Protein AF-A0A2E1HZX5-F1 (afdb_monomer_lite)

Structure (mmCIF, N/CA/C/O backbone):
data_AF-A0A2E1HZX5-F1
#
_entry.id   AF-A0A2E1HZX5-F1
#
loop_
_atom_site.group_PDB
_atom_site.id
_atom_site.type_symbol
_atom_site.label_atom_id
_atom_site.label_alt_id
_atom_site.label_comp_id
_atom_site.label_asym_id
_atom_site.label_entity_id
_atom_site.label_seq_id
_atom_site.pdbx_PDB_ins_code
_atom_site.Cartn_x
_atom_site.Cartn_y
_atom_site.Cartn_z
_atom_site.occupancy
_atom_site.B_iso_or_equiv
_atom_site.auth_seq_id
_atom_site.auth_comp_id
_atom_site.auth_asym_id
_atom_site.auth_atom_id
_atom_site.pdbx_PDB_model_num
ATOM 1 N N . MET A 1 1 ? 34.286 33.353 -31.825 1.00 62.41 1 MET A N 1
ATOM 2 C CA . MET A 1 1 ? 34.563 32.631 -30.557 1.00 62.41 1 MET A CA 1
ATOM 3 C C . MET A 1 1 ? 34.067 33.386 -29.324 1.00 62.41 1 MET A C 1
ATOM 5 O O . MET A 1 1 ? 33.380 32.779 -28.519 1.00 62.41 1 MET A O 1
ATOM 9 N N . ARG A 1 2 ? 34.319 34.700 -29.203 1.00 72.06 2 ARG A N 1
ATOM 10 C CA . ARG A 1 2 ? 33.895 35.516 -28.044 1.00 72.06 2 ARG A CA 1
ATOM 11 C C . ARG A 1 2 ? 32.376 35.528 -27.791 1.00 72.06 2 ARG A C 1
ATOM 13 O O . ARG A 1 2 ? 31.971 35.297 -26.666 1.00 72.06 2 ARG A O 1
ATOM 20 N N . VAL A 1 3 ? 31.554 35.664 -28.839 1.00 78.56 3 VAL A N 1
ATOM 21 C CA . VAL A 1 3 ? 30.075 35.682 -28.722 1.00 78.56 3 VAL A CA 1
ATOM 22 C C . VAL A 1 3 ? 29.493 34.337 -28.258 1.00 78.56 3 VAL A C 1
ATOM 24 O O . VAL A 1 3 ? 28.559 34.291 -27.468 1.00 78.56 3 VAL A O 1
ATOM 27 N N . ARG A 1 4 ? 30.075 33.215 -28.703 1.00 78.56 4 ARG A N 1
ATOM 28 C CA . ARG A 1 4 ? 29.638 31.874 -28.274 1.00 78.56 4 ARG A CA 1
ATOM 29 C C . ARG A 1 4 ? 29.979 31.620 -26.807 1.00 78.56 4 ARG A C 1
ATOM 31 O O . ARG A 1 4 ? 29.152 31.087 -26.079 1.00 78.56 4 ARG A O 1
ATOM 38 N N . ALA A 1 5 ? 31.163 32.057 -26.376 1.00 82.06 5 ALA A N 1
ATOM 39 C CA . ALA A 1 5 ? 31.571 31.977 -24.978 1.00 82.06 5 ALA A CA 1
ATOM 40 C C . ALA A 1 5 ? 30.670 32.836 -24.075 1.00 82.06 5 ALA A C 1
ATOM 42 O O . ALA A 1 5 ? 30.235 32.359 -23.033 1.00 82.06 5 ALA A O 1
ATOM 43 N N . THR A 1 6 ? 30.309 34.054 -24.498 1.00 85.81 6 THR A N 1
ATOM 44 C CA . THR A 1 6 ? 29.392 34.907 -23.726 1.00 85.81 6 THR A CA 1
ATOM 45 C C . THR A 1 6 ? 27.989 34.313 -23.617 1.00 85.81 6 THR A C 1
ATOM 47 O O . THR A 1 6 ? 27.414 34.368 -22.539 1.00 85.81 6 THR A O 1
ATOM 50 N N . CYS A 1 7 ? 27.451 33.694 -24.677 1.00 87.06 7 CYS A N 1
ATOM 51 C CA . CYS A 1 7 ? 26.135 33.044 -24.617 1.00 87.06 7 CYS A CA 1
ATOM 52 C C . CYS A 1 7 ? 26.118 31.836 -23.669 1.00 87.06 7 CYS A C 1
ATOM 54 O O . CYS A 1 7 ? 25.171 31.680 -22.906 1.00 87.06 7 CYS A O 1
ATOM 56 N N . ILE A 1 8 ? 27.169 31.009 -23.681 1.00 88.88 8 ILE A N 1
ATOM 57 C CA . ILE A 1 8 ? 27.271 29.835 -22.799 1.00 88.88 8 ILE A CA 1
ATOM 58 C C . ILE A 1 8 ? 27.353 30.260 -21.329 1.00 88.88 8 ILE A C 1
ATOM 60 O O . ILE A 1 8 ? 26.669 29.684 -20.487 1.00 88.88 8 ILE A O 1
ATOM 64 N N . ILE A 1 9 ? 28.136 31.300 -21.026 1.00 90.00 9 ILE A N 1
ATOM 65 C CA . ILE A 1 9 ? 28.240 31.850 -19.668 1.00 90.00 9 ILE A CA 1
ATOM 66 C C . ILE A 1 9 ? 26.881 32.375 -19.193 1.00 90.00 9 ILE A C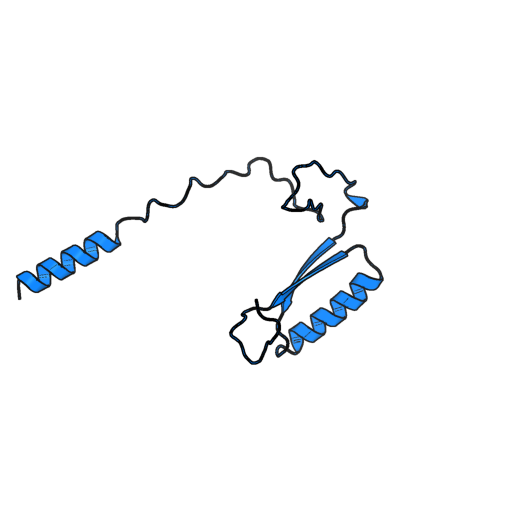 1
ATOM 68 O O . ILE A 1 9 ? 26.488 32.119 -18.061 1.00 90.00 9 ILE A O 1
ATOM 72 N N . LEU A 1 10 ? 26.135 33.060 -20.061 1.00 89.50 10 LEU A N 1
ATOM 73 C CA . LEU A 1 10 ? 24.818 33.602 -19.722 1.00 89.50 10 LEU A CA 1
ATOM 74 C C . LEU A 1 10 ? 23.793 32.503 -19.414 1.00 89.50 10 LEU A C 1
ATOM 76 O O . LEU A 1 10 ? 23.045 32.624 -18.450 1.00 89.50 10 LEU A O 1
ATOM 80 N N . ILE A 1 11 ? 23.798 31.412 -20.185 1.00 88.81 11 ILE A N 1
ATOM 81 C CA . ILE A 1 11 ? 22.923 30.255 -19.943 1.00 88.81 11 ILE A CA 1
ATOM 82 C C . ILE A 1 11 ? 23.275 29.588 -18.609 1.00 88.81 11 ILE A C 1
ATOM 84 O O . ILE A 1 11 ? 22.380 29.333 -17.810 1.00 88.81 11 ILE A O 1
ATOM 88 N N . LEU A 1 12 ? 24.569 29.380 -18.337 1.00 86.50 12 LEU A N 1
ATOM 89 C CA . LEU A 1 12 ? 25.037 28.794 -17.077 1.00 86.50 12 LEU A CA 1
ATOM 90 C C . LEU A 1 12 ? 24.633 29.631 -15.858 1.00 86.50 12 LEU A C 1
ATOM 92 O O . LEU A 1 12 ? 24.237 29.065 -14.842 1.00 86.50 12 LEU A O 1
ATOM 96 N N . LEU A 1 13 ? 24.682 30.962 -15.969 1.00 87.50 13 LEU A N 1
ATOM 97 C CA . LEU A 1 13 ? 24.259 31.871 -14.902 1.00 87.50 13 LEU A CA 1
ATOM 98 C C . LEU A 1 13 ? 22.743 31.821 -14.650 1.00 87.50 13 LEU A C 1
ATOM 100 O O . LEU A 1 13 ? 22.320 31.931 -13.502 1.00 87.50 13 LEU A O 1
ATOM 104 N N . ILE A 1 14 ? 21.926 31.610 -15.688 1.00 84.25 14 ILE A N 1
ATOM 105 C CA . ILE A 1 14 ? 20.463 31.496 -15.554 1.00 84.25 14 ILE A CA 1
ATOM 106 C C . ILE A 1 14 ? 20.060 30.184 -14.862 1.00 84.25 14 ILE A C 1
ATOM 108 O O . ILE A 1 14 ? 19.110 30.174 -14.085 1.00 84.25 14 ILE A O 1
ATOM 112 N N . SER A 1 15 ? 20.802 29.093 -15.061 1.00 76.69 15 SER A N 1
ATOM 113 C CA . SER A 1 15 ? 20.532 27.798 -14.407 1.00 76.69 15 SER A CA 1
ATOM 114 C C . SER A 1 15 ? 20.784 27.763 -12.891 1.00 76.69 15 SER A C 1
ATOM 116 O O . SER A 1 15 ? 20.445 26.773 -12.252 1.00 76.69 15 SER A O 1
ATOM 118 N N . ILE A 1 16 ? 21.363 28.818 -12.307 1.00 79.75 16 ILE A N 1
ATOM 119 C CA . ILE A 1 16 ? 21.580 28.940 -10.853 1.00 79.75 16 ILE A CA 1
ATOM 120 C C . ILE A 1 16 ? 20.411 29.690 -10.187 1.00 79.75 16 ILE A C 1
ATOM 122 O O . ILE A 1 16 ? 20.333 29.750 -8.963 1.00 79.75 16 ILE A O 1
ATOM 126 N N . VAL A 1 17 ? 19.479 30.256 -10.965 1.00 77.12 17 VAL A N 1
ATOM 127 C CA . VAL A 1 17 ? 18.298 30.921 -10.407 1.00 77.12 17 VAL A CA 1
ATOM 128 C C . VAL A 1 17 ? 17.372 29.850 -9.813 1.00 77.12 17 VAL A C 1
ATOM 130 O O . VAL A 1 17 ? 16.858 29.021 -10.567 1.00 77.12 17 VAL A O 1
ATOM 133 N N . PRO A 1 18 ? 17.149 29.832 -8.486 1.00 68.88 18 PRO A N 1
ATOM 134 C CA . PRO A 1 18 ? 16.239 28.875 -7.875 1.00 68.88 18 PRO A CA 1
ATOM 135 C C . PRO A 1 18 ? 14.823 29.106 -8.415 1.00 68.88 18 PRO A C 1
ATOM 137 O O . PRO A 1 18 ? 14.353 30.242 -8.494 1.00 68.88 18 PRO A O 1
ATOM 140 N N . SER A 1 19 ? 14.130 28.032 -8.793 1.00 66.38 19 SER A N 1
ATOM 141 C CA . SER A 1 19 ? 12.724 28.088 -9.191 1.00 66.38 19 SER A CA 1
ATOM 142 C C . SER A 1 19 ? 11.873 28.500 -7.986 1.00 66.38 19 SER A C 1
ATOM 144 O O . SER A 1 19 ? 11.551 27.674 -7.137 1.00 66.38 19 SER A O 1
ATOM 146 N N . SER A 1 20 ? 11.504 29.777 -7.893 1.00 63.03 20 SER A N 1
ATOM 147 C CA . SER A 1 20 ? 10.776 30.356 -6.754 1.00 63.03 20 SER A CA 1
ATOM 148 C C . SER A 1 20 ? 9.266 30.057 -6.752 1.00 63.03 20 SER A C 1
ATOM 150 O O . SER A 1 20 ? 8.482 30.891 -6.314 1.00 63.03 20 SER A O 1
ATOM 152 N N . ASN A 1 21 ? 8.843 28.900 -7.273 1.00 63.88 21 ASN A N 1
ATOM 153 C CA . ASN A 1 21 ? 7.429 28.498 -7.355 1.00 63.88 21 ASN A CA 1
ATOM 154 C C . ASN A 1 21 ? 7.073 27.329 -6.422 1.00 63.88 21 ASN A C 1
ATOM 156 O O . ASN A 1 21 ? 6.058 26.670 -6.626 1.00 63.88 21 ASN A O 1
ATOM 160 N N . ALA A 1 22 ? 7.892 27.052 -5.409 1.00 57.25 22 ALA A N 1
ATOM 161 C CA . ALA A 1 22 ? 7.463 26.216 -4.297 1.00 57.25 22 ALA A CA 1
ATOM 162 C C . ALA A 1 22 ? 6.781 27.120 -3.261 1.00 57.25 22 ALA A C 1
ATOM 164 O O . ALA A 1 22 ? 7.346 28.148 -2.880 1.00 57.25 22 ALA A O 1
ATOM 165 N N . GLY A 1 23 ? 5.563 26.763 -2.841 1.00 64.50 23 GLY A N 1
ATOM 166 C CA . GLY A 1 23 ? 4.930 27.382 -1.67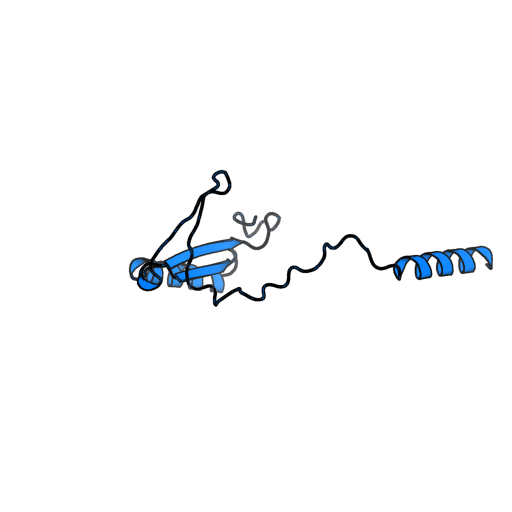5 1.00 64.50 23 GLY A CA 1
ATOM 167 C C . GLY A 1 23 ? 5.817 27.238 -0.435 1.00 64.50 23 GLY A C 1
ATOM 168 O O . GLY A 1 23 ? 6.741 26.420 -0.419 1.00 64.50 23 GLY A O 1
ATOM 169 N N . ALA A 1 24 ? 5.564 28.050 0.594 1.00 70.88 24 ALA A N 1
ATOM 170 C CA . ALA A 1 24 ? 6.236 27.848 1.873 1.00 70.88 24 ALA A CA 1
ATOM 171 C C . ALA A 1 24 ? 5.939 26.417 2.370 1.00 70.88 24 ALA A C 1
ATOM 173 O O . ALA A 1 24 ? 4.800 25.967 2.223 1.00 70.88 24 ALA A O 1
ATOM 174 N N . PRO A 1 25 ? 6.939 25.681 2.888 1.00 56.66 25 PRO A N 1
ATOM 175 C CA . PRO A 1 25 ? 6.676 24.412 3.549 1.00 56.66 25 PRO A CA 1
ATOM 176 C C . PRO A 1 25 ? 5.731 24.662 4.728 1.00 56.66 25 PRO A C 1
ATOM 178 O O . PRO A 1 25 ? 5.942 25.600 5.494 1.00 56.66 25 PRO A O 1
ATOM 181 N N . GLU A 1 26 ? 4.679 23.855 4.835 1.00 66.69 26 GLU A N 1
ATOM 182 C CA . GLU A 1 26 ? 3.774 23.908 5.979 1.00 66.69 26 GLU A CA 1
ATOM 183 C C . GLU A 1 26 ? 4.450 23.182 7.146 1.00 66.69 26 GLU A C 1
ATOM 185 O O . GLU A 1 26 ? 4.722 21.980 7.059 1.00 66.69 26 GLU A O 1
ATOM 190 N N . ASP A 1 27 ? 4.760 23.913 8.215 1.00 60.97 27 ASP A N 1
ATOM 191 C CA . ASP A 1 27 ? 5.308 23.325 9.432 1.00 60.97 27 ASP A CA 1
ATOM 192 C C . ASP A 1 27 ? 4.186 22.616 10.200 1.00 60.97 27 ASP A C 1
ATOM 194 O O . ASP A 1 27 ? 3.292 23.220 10.791 1.00 60.97 27 ASP A O 1
ATOM 198 N N . LEU A 1 28 ? 4.235 21.288 10.166 1.00 63.72 28 LEU A N 1
ATOM 199 C CA . LEU A 1 28 ? 3.291 20.402 10.833 1.00 63.72 28 LEU A CA 1
ATOM 200 C C . LEU A 1 28 ? 3.679 20.229 12.312 1.00 63.72 28 LEU A C 1
ATOM 202 O O . LEU A 1 28 ? 4.055 19.142 12.746 1.00 63.72 28 LEU A O 1
ATOM 206 N N . GLU A 1 29 ? 3.610 21.309 13.095 1.00 57.06 29 GLU A N 1
ATOM 207 C CA . GLU A 1 29 ? 4.026 21.335 14.512 1.00 57.06 29 GLU A CA 1
ATOM 208 C C . GLU A 1 29 ? 3.117 20.502 15.444 1.00 57.06 29 GLU A C 1
ATOM 210 O O . GLU A 1 29 ? 3.479 20.2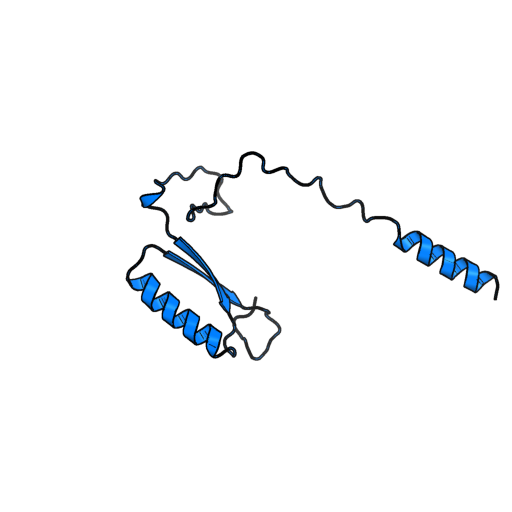31 16.589 1.00 57.06 29 GLU A O 1
ATOM 215 N N . GLU A 1 30 ? 1.965 20.038 14.948 1.00 56.44 30 GLU A N 1
ATOM 216 C CA . GLU A 1 30 ? 0.944 19.317 15.723 1.00 56.44 30 GLU A CA 1
ATOM 217 C C . GLU A 1 30 ? 0.493 17.995 15.078 1.00 56.44 30 GLU A C 1
ATOM 219 O O . GLU A 1 30 ? -0.541 17.427 15.437 1.00 56.44 30 GLU A O 1
ATOM 224 N N . VAL A 1 31 ? 1.264 17.467 14.123 1.00 54.12 31 VAL A N 1
ATOM 225 C CA . VAL A 1 31 ? 0.965 16.152 13.547 1.00 54.12 31 VAL A CA 1
ATOM 226 C C . VAL A 1 31 ? 1.457 15.082 14.510 1.00 54.12 31 VAL A C 1
ATOM 228 O O . VAL A 1 31 ? 2.619 14.677 14.516 1.00 54.12 31 VAL A O 1
ATOM 231 N N . GLY A 1 32 ? 0.541 14.647 15.376 1.00 56.28 32 GLY A N 1
ATOM 232 C CA . GLY A 1 32 ? 0.701 13.422 16.144 1.00 56.28 32 GLY A CA 1
ATOM 233 C C . GLY A 1 32 ? 0.971 12.226 15.226 1.00 56.28 32 GLY A C 1
ATOM 234 O O . GLY A 1 32 ? 0.774 12.279 14.013 1.00 56.28 32 GLY A O 1
ATOM 235 N N . PHE A 1 33 ? 1.435 11.127 15.813 1.00 52.97 33 PHE A N 1
ATOM 236 C CA . PHE A 1 33 ? 1.630 9.873 15.090 1.00 52.97 33 PHE A CA 1
ATOM 237 C C . PHE A 1 33 ? 0.382 9.510 14.266 1.00 52.97 33 PHE A C 1
ATOM 239 O O . PHE A 1 33 ? -0.735 9.487 14.786 1.00 52.97 33 PHE A O 1
ATOM 246 N N . VAL A 1 34 ? 0.585 9.210 12.984 1.00 61.88 34 VAL A N 1
ATOM 247 C CA . VAL A 1 34 ? -0.471 8.719 12.097 1.00 61.88 34 VAL A CA 1
ATOM 248 C C . VAL A 1 34 ? -0.730 7.259 12.466 1.00 61.88 34 VAL A C 1
ATOM 250 O O . VAL A 1 34 ? 0.060 6.377 12.139 1.00 61.88 34 VAL A O 1
ATOM 253 N N . PHE A 1 35 ? -1.810 7.010 13.203 1.00 60.16 35 PHE A N 1
ATOM 254 C CA . PHE A 1 35 ? -2.242 5.670 13.588 1.00 60.16 35 PHE A CA 1
ATOM 255 C C . PHE A 1 35 ? -3.584 5.366 12.948 1.00 60.16 35 PHE A C 1
ATOM 257 O O . PHE A 1 35 ? -4.577 5.940 13.375 1.00 60.16 35 PHE A O 1
ATOM 264 N N . GLY A 1 36 ? -3.611 4.441 11.991 1.00 64.62 36 GLY A N 1
ATOM 265 C CA . GLY A 1 36 ? -4.840 3.960 11.366 1.00 64.62 36 GLY A CA 1
ATOM 266 C C . GLY A 1 36 ? -5.668 5.040 10.650 1.00 64.62 36 GLY A C 1
ATOM 267 O O . GLY A 1 36 ? -5.592 6.236 10.922 1.00 64.62 36 GLY A O 1
ATOM 268 N N . GLY A 1 37 ? -6.426 4.639 9.637 1.00 71.50 37 GLY A N 1
ATOM 269 C CA . GLY A 1 37 ? -7.088 5.602 8.755 1.00 71.50 37 GLY A CA 1
ATOM 270 C C . GLY A 1 37 ? -8.476 5.994 9.246 1.00 71.50 37 GLY A C 1
ATOM 271 O O . GLY A 1 37 ? -9.338 5.134 9.401 1.00 71.50 37 GLY A O 1
ATOM 272 N N . VAL A 1 38 ? -8.737 7.294 9.387 1.00 78.62 38 VAL A N 1
ATOM 273 C CA . VAL A 1 38 ? -10.081 7.841 9.153 1.00 78.62 38 VAL A CA 1
ATOM 274 C C . VAL A 1 38 ? -10.109 8.400 7.737 1.00 78.62 38 VAL A C 1
ATOM 276 O O . VAL A 1 38 ? -9.184 9.101 7.335 1.00 78.62 38 VAL A O 1
ATOM 279 N N . HIS A 1 39 ? -11.153 8.094 6.971 1.00 76.38 39 HIS A N 1
ATOM 280 C CA . HIS A 1 39 ? -11.343 8.670 5.643 1.00 76.38 39 HIS A CA 1
ATOM 281 C C . HIS A 1 39 ? -12.614 9.518 5.610 1.00 76.38 39 HIS A C 1
ATOM 283 O O . HIS A 1 39 ? -13.588 9.256 6.321 1.00 76.38 39 HIS A O 1
ATOM 289 N N . ILE A 1 40 ? -12.578 10.558 4.785 1.00 81.94 40 ILE A N 1
ATOM 290 C CA . ILE A 1 40 ? -13.746 11.311 4.342 1.00 81.94 40 ILE A CA 1
ATOM 291 C C . ILE A 1 40 ? -13.714 11.339 2.819 1.00 81.94 40 ILE A C 1
ATOM 293 O O . ILE A 1 40 ? -12.643 11.398 2.214 1.00 81.94 40 ILE A O 1
ATOM 297 N N . GLU A 1 41 ? -14.885 11.283 2.201 1.00 80.06 41 GLU A N 1
ATOM 298 C CA . GLU A 1 41 ? -14.998 11.385 0.750 1.00 80.06 41 GLU A CA 1
ATOM 299 C C . GLU A 1 41 ? -14.499 12.751 0.272 1.00 80.06 41 GLU A C 1
ATOM 301 O O . GLU A 1 41 ? -14.931 13.783 0.783 1.00 80.06 41 GLU A O 1
ATOM 306 N N . ALA A 1 42 ? -13.646 12.779 -0.755 1.00 82.50 42 ALA A N 1
ATOM 307 C CA . ALA A 1 42 ? -13.025 14.018 -1.241 1.00 82.50 42 ALA A CA 1
ATOM 308 C C . ALA A 1 42 ? -14.037 15.068 -1.755 1.00 82.50 42 ALA A C 1
ATOM 310 O O . ALA A 1 42 ? -13.716 16.252 -1.844 1.00 82.50 42 ALA A O 1
ATOM 311 N N . TRP A 1 43 ? -15.264 14.653 -2.090 1.00 82.88 43 TRP A N 1
ATOM 312 C CA . TRP A 1 43 ? -16.348 15.545 -2.522 1.00 82.88 43 TRP A CA 1
ATOM 313 C C . TRP A 1 43 ? -17.181 16.126 -1.360 1.00 82.88 43 TRP A C 1
ATOM 315 O O . TRP A 1 43 ? -18.015 17.006 -1.572 1.00 82.88 43 TRP A O 1
ATOM 325 N N . HIS A 1 44 ? -16.965 15.672 -0.124 1.00 86.56 44 HIS A N 1
ATOM 326 C CA . HIS A 1 44 ? -17.713 16.114 1.050 1.00 86.56 44 HIS A CA 1
ATOM 327 C C . HIS A 1 44 ? -16.791 16.763 2.085 1.00 86.56 44 HIS A C 1
ATOM 329 O O . HIS A 1 44 ? -15.810 16.175 2.525 1.00 86.56 44 HIS A O 1
ATOM 335 N N . SER A 1 45 ? -17.147 17.964 2.548 1.00 87.12 45 SER A N 1
ATOM 336 C CA . SER A 1 45 ? -16.567 18.506 3.776 1.00 87.12 45 SER A CA 1
ATOM 337 C C . SER A 1 45 ? -17.281 17.912 4.991 1.00 87.12 45 SER A C 1
ATOM 339 O O . SER A 1 45 ? -18.510 17.813 5.026 1.00 87.12 45 SER A O 1
ATOM 341 N N . GLY A 1 46 ? -16.519 17.507 6.003 1.00 85.81 46 GLY A N 1
ATOM 342 C CA . GLY A 1 46 ? -17.072 16.904 7.208 1.00 85.81 46 GLY A CA 1
ATOM 343 C C . GLY A 1 46 ? -16.006 16.579 8.244 1.00 85.81 46 GLY A C 1
ATOM 344 O O . GLY A 1 46 ? -14.815 16.749 7.998 1.00 85.81 46 GLY A O 1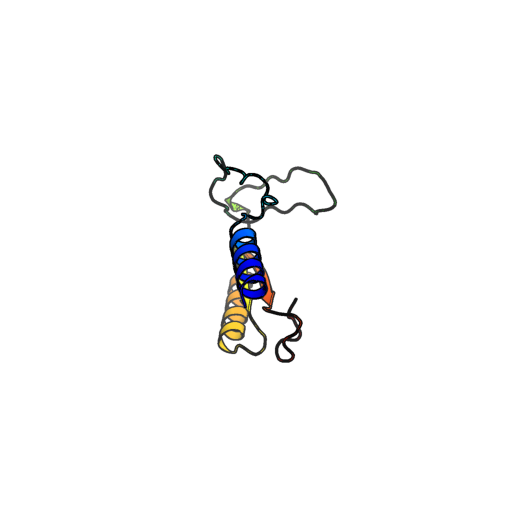
ATOM 345 N N . ASN A 1 47 ? -16.463 16.095 9.397 1.00 85.19 47 ASN A N 1
ATOM 346 C CA . ASN A 1 47 ? -15.614 15.581 10.464 1.00 85.19 47 ASN A CA 1
ATOM 347 C C . ASN A 1 47 ? -15.904 14.089 10.637 1.00 85.19 47 ASN A C 1
ATOM 349 O O . ASN A 1 47 ? -17.069 13.695 10.697 1.00 85.19 47 ASN A O 1
ATOM 353 N N . SER A 1 48 ? -14.852 13.284 10.751 1.00 83.88 48 SER A N 1
ATOM 354 C CA . SER A 1 48 ? -14.941 11.873 11.124 1.00 83.88 48 SER A CA 1
ATOM 355 C C . SER A 1 48 ? -14.234 11.673 12.460 1.00 83.88 48 SER A C 1
ATOM 357 O O . SER A 1 48 ? -13.197 12.280 12.724 1.00 83.88 48 SER A O 1
ATOM 359 N N . THR A 1 49 ? -14.824 10.877 13.345 1.00 85.19 49 THR A N 1
ATOM 360 C CA . THR A 1 49 ? -14.271 10.593 14.671 1.00 85.19 49 THR A CA 1
ATOM 361 C C . THR A 1 49 ? -14.419 9.110 14.944 1.00 85.19 49 THR A C 1
ATOM 363 O O . THR A 1 49 ? -15.500 8.554 14.780 1.00 85.19 49 THR A O 1
ATOM 366 N N . SER A 1 50 ? -13.327 8.487 15.370 1.00 83.31 50 SER A N 1
ATOM 367 C CA . SER A 1 50 ? -13.267 7.078 15.738 1.00 83.31 50 SER A CA 1
ATOM 368 C C . SER A 1 50 ? -12.364 6.922 16.955 1.00 83.31 50 SER A C 1
ATOM 370 O O . SER A 1 50 ? -11.474 7.749 17.175 1.00 83.31 50 SER A O 1
ATOM 372 N N . ASN A 1 51 ? -12.572 5.872 17.749 1.00 84.62 51 ASN A N 1
ATOM 373 C CA . ASN A 1 51 ? -11.594 5.522 18.772 1.00 84.62 51 ASN A CA 1
ATOM 374 C C . ASN A 1 51 ? -10.361 4.918 18.103 1.00 84.62 51 ASN A C 1
ATOM 376 O O . ASN A 1 51 ? -10.479 4.204 17.109 1.00 84.62 51 ASN A O 1
ATOM 380 N N . LEU A 1 52 ? -9.188 5.137 18.697 1.00 81.12 52 LEU A N 1
ATOM 381 C CA . LEU A 1 52 ? -7.927 4.575 18.210 1.00 81.12 52 LEU A CA 1
ATOM 382 C C . LEU A 1 52 ? -7.955 3.038 18.115 1.00 81.12 52 LEU A C 1
ATOM 384 O O . LEU A 1 52 ? -7.356 2.478 17.208 1.00 81.12 52 LEU A O 1
ATOM 388 N N . SER A 1 53 ? -8.670 2.361 19.022 1.00 83.25 53 SER A N 1
ATOM 389 C CA . SER A 1 53 ? -8.846 0.899 19.009 1.00 83.25 53 SER A CA 1
ATOM 390 C C . SER A 1 53 ? -9.633 0.380 17.810 1.00 83.25 53 SER A C 1
ATOM 392 O O . SER A 1 53 ? -9.518 -0.793 17.468 1.00 83.25 53 SER A O 1
ATOM 394 N N . ASP A 1 54 ? -10.449 1.246 17.216 1.00 85.62 54 ASP A N 1
ATOM 395 C CA . ASP A 1 54 ? -11.389 0.887 16.160 1.00 85.62 54 ASP A CA 1
ATOM 396 C C . ASP A 1 54 ? -10.798 1.212 14.776 1.00 85.62 54 ASP A C 1
ATOM 398 O O . ASP A 1 54 ? -11.361 0.826 13.752 1.00 85.62 54 ASP A O 1
ATOM 402 N N . LEU A 1 55 ? -9.652 1.908 14.729 1.00 86.69 55 LEU A N 1
ATOM 403 C CA . LEU A 1 55 ? -8.984 2.262 13.482 1.00 86.69 55 LEU A CA 1
ATOM 404 C C . LEU A 1 55 ? -8.311 1.035 12.850 1.00 86.69 55 LEU A C 1
ATOM 406 O O . LEU A 1 55 ? -7.600 0.306 13.549 1.00 86.69 55 LEU A O 1
ATOM 410 N N . PRO A 1 56 ? -8.484 0.817 11.533 1.00 87.94 56 PRO A N 1
ATOM 411 C CA . PRO A 1 56 ? -7.772 -0.241 10.835 1.00 87.94 56 PRO A CA 1
ATOM 412 C C . PRO A 1 56 ? -6.291 0.116 10.707 1.00 87.94 56 PRO A C 1
ATOM 414 O O . PRO A 1 56 ? -5.936 1.281 10.503 1.00 87.94 56 PRO A O 1
ATOM 417 N N . ALA A 1 57 ? -5.418 -0.885 10.767 1.00 87.00 57 ALA A N 1
ATOM 418 C CA . ALA A 1 57 ? -4.031 -0.718 10.349 1.00 87.00 57 ALA A CA 1
ATOM 419 C C . ALA A 1 57 ? -3.982 -0.415 8.843 1.00 87.00 57 ALA A C 1
ATOM 421 O O . ALA A 1 57 ? -4.609 -1.116 8.054 1.00 87.00 57 ALA A O 1
ATOM 422 N N . ILE A 1 58 ? -3.246 0.621 8.439 1.00 89.56 58 ILE A N 1
ATOM 423 C CA . ILE A 1 58 ? -3.072 0.956 7.022 1.00 89.56 58 ILE A CA 1
ATOM 424 C C . ILE A 1 58 ? -1.817 0.267 6.500 1.00 89.56 58 ILE A C 1
ATOM 426 O O . ILE A 1 58 ? -0.739 0.441 7.072 1.00 89.56 58 ILE A O 1
ATOM 430 N N . VAL A 1 59 ? -1.965 -0.501 5.423 1.00 91.38 59 VAL A N 1
ATOM 431 C CA . VAL A 1 59 ? -0.866 -1.190 4.746 1.00 91.38 59 VAL A CA 1
ATOM 432 C C . VAL A 1 59 ? -0.758 -0.661 3.324 1.00 91.38 59 VAL A C 1
ATOM 434 O O . VAL A 1 59 ? -1.697 -0.765 2.543 1.00 91.38 59 VAL A O 1
ATOM 437 N N . GLU A 1 60 ? 0.392 -0.084 2.997 1.00 91.44 60 GLU A N 1
ATOM 438 C CA . GLU A 1 60 ? 0.731 0.339 1.640 1.00 91.44 60 GLU A CA 1
ATOM 439 C C . GLU A 1 60 ? 1.652 -0.712 1.018 1.00 91.44 60 GLU A C 1
ATOM 441 O O . GLU A 1 60 ? 2.814 -0.841 1.416 1.00 91.44 60 GLU A O 1
ATOM 446 N N . ASP A 1 61 ? 1.131 -1.478 0.065 1.00 93.44 61 ASP A N 1
ATOM 447 C CA . ASP A 1 61 ? 1.881 -2.501 -0.654 1.00 93.44 61 ASP A CA 1
ATOM 448 C C . ASP A 1 61 ? 2.340 -1.963 -2.011 1.00 93.44 61 ASP A C 1
ATOM 450 O O . ASP A 1 61 ? 1.541 -1.684 -2.903 1.00 93.44 61 ASP A O 1
ATOM 454 N N . TYR A 1 62 ? 3.649 -1.791 -2.171 1.00 91.94 62 TYR A N 1
ATOM 455 C CA . TYR A 1 62 ? 4.254 -1.333 -3.419 1.00 91.94 62 TYR A CA 1
ATOM 456 C C . TYR A 1 62 ? 4.662 -2.556 -4.241 1.00 91.94 62 TYR A C 1
ATOM 458 O O . TYR A 1 62 ? 5.726 -3.144 -4.020 1.00 91.94 62 TYR A O 1
ATOM 466 N N . THR A 1 63 ? 3.805 -2.936 -5.186 1.00 92.88 63 THR A N 1
ATOM 467 C CA . THR A 1 63 ? 3.832 -4.246 -5.849 1.00 92.88 63 THR A CA 1
ATOM 468 C C . THR A 1 63 ? 3.980 -4.131 -7.372 1.00 92.88 63 THR A C 1
ATOM 470 O O . THR A 1 63 ? 4.024 -3.040 -7.949 1.00 92.88 63 THR A O 1
ATOM 473 N N . ALA A 1 64 ? 4.138 -5.287 -8.016 1.00 92.06 64 ALA A N 1
ATOM 474 C CA . ALA A 1 64 ? 4.052 -5.457 -9.461 1.00 92.06 64 ALA A CA 1
ATOM 475 C C . ALA A 1 64 ? 3.714 -6.913 -9.799 1.00 92.06 64 ALA A C 1
ATOM 477 O O . ALA A 1 64 ? 4.278 -7.837 -9.203 1.00 92.06 64 ALA A O 1
ATOM 478 N N . THR A 1 65 ? 2.881 -7.152 -10.816 1.00 90.56 65 THR A N 1
ATOM 479 C CA . THR A 1 65 ? 2.421 -8.517 -11.154 1.00 90.56 65 THR A CA 1
ATOM 480 C C . THR A 1 65 ? 3.542 -9.454 -11.606 1.00 90.56 65 THR A C 1
ATOM 482 O O . THR A 1 65 ? 3.449 -10.672 -11.453 1.00 90.56 65 THR A O 1
ATOM 485 N N . TRP A 1 66 ? 4.627 -8.913 -12.165 1.00 90.06 66 TRP A N 1
ATOM 486 C CA . TRP A 1 66 ? 5.800 -9.693 -12.572 1.00 90.06 66 TRP A CA 1
ATOM 487 C C . TRP A 1 66 ? 6.778 -9.952 -11.414 1.00 90.06 66 TRP A C 1
ATOM 489 O O . TRP A 1 66 ? 7.661 -10.810 -11.519 1.00 90.06 66 TRP A O 1
ATOM 499 N N . CYS A 1 67 ? 6.637 -9.240 -10.292 1.00 91.81 67 CYS A N 1
ATOM 500 C CA . CYS A 1 67 ? 7.498 -9.391 -9.128 1.00 91.81 67 CYS A CA 1
ATOM 501 C C . CYS A 1 67 ? 7.039 -10.580 -8.272 1.00 91.81 67 CYS A C 1
ATOM 503 O O . CYS A 1 67 ? 6.206 -10.458 -7.380 1.00 91.81 67 CYS A O 1
ATOM 505 N N . THR A 1 68 ? 7.649 -11.751 -8.479 1.00 94.25 68 THR A N 1
ATOM 506 C CA . THR A 1 68 ? 7.287 -12.982 -7.748 1.00 94.25 68 THR A CA 1
ATOM 507 C C . THR A 1 68 ? 7.352 -12.846 -6.224 1.00 94.25 68 THR A C 1
ATOM 509 O O . THR A 1 68 ? 6.584 -13.492 -5.519 1.00 94.25 68 THR A O 1
ATOM 512 N N . ASN A 1 69 ? 8.288 -12.057 -5.694 1.00 96.19 69 ASN A N 1
ATOM 513 C CA . ASN A 1 69 ? 8.373 -11.848 -4.248 1.00 96.19 69 ASN A CA 1
ATOM 514 C C . ASN A 1 69 ? 7.272 -10.910 -3.745 1.00 96.19 69 ASN A C 1
ATOM 516 O O . ASN A 1 69 ? 6.766 -11.148 -2.658 1.00 96.19 69 ASN A O 1
ATOM 520 N N . CYS A 1 70 ? 6.889 -9.908 -4.539 1.00 94.50 70 CYS A N 1
ATOM 521 C CA . CYS A 1 70 ? 5.826 -8.966 -4.206 1.00 94.50 70 CYS A CA 1
ATOM 522 C C . CYS A 1 70 ? 4.478 -9.694 -4.167 1.00 94.50 70 CYS A C 1
ATOM 524 O O . CYS A 1 70 ? 3.832 -9.689 -3.135 1.00 94.50 70 CYS A O 1
ATOM 526 N N . VAL A 1 71 ? 4.158 -10.493 -5.193 1.00 93.69 71 VAL A N 1
ATOM 527 C CA . VAL A 1 71 ? 2.930 -11.316 -5.227 1.00 93.69 71 VAL A CA 1
ATOM 528 C C . VAL A 1 71 ? 2.839 -12.292 -4.042 1.00 93.69 71 VAL A C 1
ATOM 530 O O . VAL A 1 71 ? 1.762 -12.583 -3.534 1.00 93.69 71 VAL A O 1
ATOM 533 N N . LYS A 1 72 ? 3.973 -12.819 -3.559 1.00 97.00 72 LYS A N 1
ATOM 534 C CA . LYS A 1 72 ? 3.976 -13.658 -2.346 1.00 97.00 72 LYS A CA 1
ATOM 535 C C . LYS A 1 72 ? 3.670 -12.865 -1.081 1.00 97.00 72 LYS A C 1
ATOM 537 O O . LYS A 1 72 ? 3.068 -13.426 -0.173 1.00 97.00 72 LYS A O 1
ATOM 542 N N . VAL A 1 73 ? 4.160 -11.631 -0.993 1.00 96.44 73 VAL A N 1
ATOM 543 C CA . VAL A 1 73 ? 3.868 -10.741 0.133 1.00 96.44 73 VAL A CA 1
ATOM 544 C C . VAL A 1 73 ? 2.408 -10.306 0.073 1.00 96.44 73 VAL A C 1
ATOM 546 O O . VAL A 1 73 ? 1.756 -10.391 1.099 1.00 96.44 73 VAL A O 1
ATOM 549 N N . GLU A 1 74 ? 1.888 -9.974 -1.108 1.00 94.44 74 GLU A N 1
ATOM 550 C CA . GLU A 1 74 ? 0.480 -9.635 -1.355 1.00 94.44 74 GLU A CA 1
ATOM 551 C C . GLU A 1 74 ? -0.458 -10.723 -0.809 1.00 94.44 74 GLU A C 1
ATOM 553 O O . GLU A 1 74 ? -1.221 -10.466 0.113 1.00 94.44 74 GLU A O 1
ATOM 558 N N . HIS A 1 75 ? -0.284 -11.985 -1.225 1.00 96.31 75 HIS A N 1
ATOM 559 C CA . HIS A 1 75 ? -1.090 -13.087 -0.679 1.00 96.31 75 HIS A CA 1
ATOM 560 C C . HIS A 1 75 ? -0.920 -13.280 0.838 1.00 96.31 75 HIS A C 1
ATOM 562 O O . HIS A 1 75 ? -1.854 -13.673 1.528 1.00 96.31 75 HIS A O 1
ATOM 568 N N . ALA A 1 76 ? 0.281 -13.044 1.375 1.00 96.69 76 ALA A N 1
ATOM 569 C CA . ALA A 1 76 ? 0.501 -13.148 2.814 1.00 96.69 76 ALA A CA 1
ATOM 570 C C . ALA A 1 76 ? -0.174 -12.002 3.583 1.00 96.69 76 ALA A C 1
ATOM 572 O O . ALA A 1 76 ? -0.550 -12.193 4.736 1.00 96.69 76 ALA A O 1
ATOM 573 N N . LEU A 1 77 ? -0.307 -10.820 2.977 1.00 96.81 77 LEU A N 1
ATOM 574 C CA . LEU A 1 77 ? -1.055 -9.705 3.544 1.00 96.81 77 LEU A CA 1
ATOM 575 C C . LEU A 1 77 ? -2.564 -9.969 3.480 1.00 96.81 77 LEU A C 1
ATOM 577 O O . LEU A 1 77 ? -3.235 -9.705 4.475 1.00 96.81 77 LEU A O 1
ATOM 581 N N . ASP A 1 78 ? -3.065 -10.584 2.403 1.00 95.81 78 ASP A N 1
ATOM 582 C CA . ASP A 1 78 ? -4.464 -11.029 2.291 1.00 95.81 78 ASP A CA 1
ATOM 583 C C . ASP A 1 78 ? -4.836 -11.999 3.425 1.00 95.81 78 ASP A C 1
ATOM 585 O O . ASP A 1 78 ? -5.828 -11.793 4.125 1.00 95.81 78 ASP A O 1
ATOM 589 N N . ASP A 1 79 ? -3.987 -13.000 3.692 1.00 96.75 79 ASP A N 1
ATOM 590 C CA . ASP A 1 79 ? -4.175 -13.944 4.805 1.00 96.75 79 ASP A CA 1
ATOM 591 C C . ASP A 1 79 ? -4.224 -13.228 6.177 1.00 96.75 79 ASP A C 1
ATOM 593 O O . ASP A 1 79 ? -4.926 -13.647 7.105 1.00 96.75 79 ASP A O 1
ATOM 597 N N . VAL A 1 80 ? -3.455 -12.145 6.343 1.00 95.62 80 VAL A N 1
ATOM 598 C CA . VAL A 1 80 ? -3.451 -11.342 7.576 1.00 95.62 80 VAL A CA 1
ATOM 599 C C . VAL A 1 80 ? -4.720 -10.493 7.669 1.00 95.62 80 VAL A C 1
ATOM 601 O O . VAL A 1 80 ? -5.294 -10.405 8.760 1.00 95.62 80 VAL A O 1
ATOM 604 N N . GLU A 1 81 ? -5.195 -9.922 6.561 1.00 94.12 81 GLU A N 1
ATOM 605 C CA . GLU A 1 81 ? -6.416 -9.110 6.500 1.00 94.12 81 GLU A CA 1
ATOM 606 C C . GLU A 1 81 ? -7.668 -9.903 6.875 1.00 94.12 81 GLU A C 1
ATOM 608 O O . GLU A 1 81 ? -8.531 -9.384 7.581 1.00 94.12 81 GLU A O 1
ATOM 613 N N . GLU A 1 82 ? -7.735 -11.191 6.531 1.00 94.31 82 GLU A N 1
ATOM 614 C CA . GLU A 1 82 ? -8.865 -12.051 6.907 1.00 94.31 82 GLU A CA 1
ATOM 615 C C . GLU A 1 82 ? -9.101 -12.136 8.427 1.00 94.31 82 GLU A C 1
ATOM 617 O O . GLU A 1 82 ? -10.214 -12.425 8.879 1.00 94.31 82 GLU A O 1
ATOM 622 N N . THR A 1 83 ? -8.061 -11.905 9.236 1.00 94.12 83 THR A N 1
ATOM 623 C CA . THR A 1 83 ? -8.112 -12.082 10.696 1.00 94.12 83 THR A CA 1
ATOM 624 C C . THR A 1 83 ? -7.810 -10.817 11.499 1.00 94.12 83 THR A C 1
ATOM 626 O O . THR A 1 83 ? -7.964 -10.832 12.723 1.00 94.12 83 THR A O 1
ATOM 629 N N . ASN A 1 84 ? -7.418 -9.719 10.847 1.00 90.88 84 ASN A N 1
ATOM 630 C CA . ASN A 1 84 ? -7.015 -8.473 11.498 1.00 90.88 84 ASN A CA 1
ATOM 631 C C . ASN A 1 84 ? -7.773 -7.272 10.920 1.00 90.88 84 ASN A C 1
ATOM 633 O O . ASN A 1 84 ? -8.103 -7.232 9.743 1.00 90.88 84 ASN A O 1
ATOM 637 N N . ASN A 1 85 ? -8.020 -6.253 11.749 1.00 89.81 85 ASN A N 1
ATOM 638 C CA . ASN A 1 85 ? -8.615 -4.996 11.290 1.00 89.81 85 ASN A CA 1
ATOM 639 C C . ASN A 1 85 ? -7.562 -4.175 10.528 1.00 89.81 85 ASN A C 1
ATOM 641 O O . ASN A 1 85 ? -6.814 -3.406 11.139 1.00 89.81 85 ASN A O 1
ATOM 645 N N . MET A 1 86 ? -7.475 -4.368 9.214 1.00 90.44 86 MET A N 1
ATOM 646 C CA . MET A 1 86 ? -6.548 -3.652 8.340 1.00 90.44 86 MET A CA 1
ATOM 647 C C . MET A 1 86 ? -7.209 -3.210 7.038 1.00 90.44 86 MET A C 1
ATOM 649 O O . MET A 1 86 ? -8.256 -3.715 6.660 1.00 90.44 86 MET A O 1
ATOM 653 N N . GLN A 1 87 ? -6.588 -2.232 6.389 1.00 90.38 87 GLN A N 1
ATOM 654 C CA . GLN A 1 87 ? -6.940 -1.744 5.065 1.00 90.38 87 GLN A CA 1
ATOM 655 C C . GLN A 1 87 ? -5.673 -1.737 4.216 1.00 90.38 87 GLN A C 1
ATOM 657 O O . GLN A 1 87 ? -4.714 -1.023 4.531 1.00 90.38 87 GLN A O 1
ATOM 662 N N . GLN A 1 88 ? -5.691 -2.511 3.137 1.00 92.62 88 GLN A N 1
ATOM 663 C CA . GLN A 1 88 ? -4.605 -2.557 2.166 1.00 92.62 88 GLN A CA 1
ATOM 664 C C . GLN A 1 88 ? -4.803 -1.529 1.046 1.00 92.62 88 GLN A C 1
ATOM 666 O O . GLN A 1 88 ? -5.929 -1.267 0.614 1.00 92.62 88 GLN A O 1
ATOM 671 N N . TYR A 1 89 ? -3.697 -0.962 0.567 1.00 91.12 89 TYR A N 1
ATOM 672 C CA . TYR A 1 89 ? -3.613 -0.150 -0.642 1.00 91.12 89 TYR A CA 1
ATOM 673 C C . TYR A 1 89 ? -2.466 -0.671 -1.503 1.00 91.12 89 TYR A C 1
ATOM 675 O O . TYR A 1 89 ? -1.307 -0.597 -1.097 1.00 91.12 89 TYR A O 1
ATOM 683 N N . HIS A 1 90 ? -2.791 -1.173 -2.693 1.00 92.31 90 HIS A N 1
ATOM 684 C CA . HIS A 1 90 ? -1.804 -1.704 -3.629 1.00 92.31 90 HIS A CA 1
ATOM 685 C C . HIS A 1 90 ? -1.405 -0.623 -4.630 1.00 92.31 90 HIS A C 1
ATOM 687 O O . HIS A 1 90 ? -2.235 -0.093 -5.374 1.00 92.31 90 HIS A O 1
ATOM 693 N N . PHE A 1 91 ? -0.119 -0.302 -4.648 1.00 91.50 91 PHE A N 1
ATOM 694 C CA . PHE A 1 91 ? 0.482 0.680 -5.533 1.00 91.50 91 PHE A CA 1
ATOM 695 C C . PHE A 1 91 ? 1.336 -0.038 -6.566 1.00 91.50 91 PHE A C 1
ATOM 697 O O . PHE A 1 91 ? 2.476 -0.427 -6.305 1.00 91.50 91 PHE A O 1
ATOM 704 N N . HIS A 1 92 ? 0.780 -0.180 -7.763 1.00 92.06 92 HIS A N 1
ATOM 705 C CA . HIS A 1 92 ? 1.519 -0.680 -8.909 1.00 92.06 92 HIS A CA 1
ATOM 706 C C . HIS A 1 92 ? 2.369 0.431 -9.516 1.00 92.06 92 HIS A C 1
ATOM 708 O O . HIS A 1 92 ? 1.917 1.557 -9.732 1.00 92.06 92 HIS A O 1
ATOM 714 N N . ARG A 1 93 ? 3.633 0.107 -9.785 1.00 78.62 93 ARG A N 1
ATOM 715 C CA . ARG A 1 93 ? 4.696 1.092 -10.009 1.00 78.62 93 ARG A CA 1
ATOM 716 C C . ARG A 1 93 ? 4.462 2.046 -11.185 1.00 78.62 93 ARG A C 1
ATOM 718 O O . ARG A 1 93 ? 4.861 3.206 -11.078 1.00 78.62 93 ARG A O 1
ATOM 725 N N . PHE A 1 94 ? 3.965 1.563 -12.328 1.00 77.31 94 PHE A N 1
ATOM 726 C CA . PHE A 1 94 ? 3.924 2.377 -13.548 1.00 77.31 94 PHE A CA 1
ATOM 727 C C . PHE A 1 94 ? 2.980 1.843 -14.633 1.00 77.31 94 PHE A C 1
ATOM 729 O O . PHE A 1 94 ? 3.196 0.753 -15.155 1.00 77.31 94 PHE A O 1
ATOM 736 N N . ILE A 1 95 ? 2.022 2.664 -15.079 1.00 68.25 95 ILE A N 1
ATOM 737 C CA . ILE A 1 95 ? 1.050 2.315 -16.141 1.00 68.25 95 ILE A CA 1
ATOM 738 C C . ILE A 1 95 ? 1.648 1.973 -17.518 1.00 68.25 95 ILE A C 1
ATOM 740 O O . ILE A 1 95 ? 0.982 1.379 -18.362 1.00 68.25 95 ILE A O 1
ATOM 744 N N . GLY A 1 96 ? 2.894 2.369 -17.792 1.00 69.88 96 GLY A N 1
ATOM 745 C CA . GLY A 1 96 ? 3.560 2.078 -19.067 1.00 69.88 96 GLY A CA 1
ATOM 746 C C . GLY A 1 96 ? 4.387 0.789 -19.075 1.00 69.88 96 GLY A C 1
ATOM 747 O O . GLY A 1 96 ? 5.082 0.535 -20.060 1.00 69.88 96 GLY A O 1
ATOM 748 N N . GLU A 1 97 ? 4.371 0.007 -17.994 1.00 79.56 97 GLU A N 1
ATOM 749 C CA . GLU A 1 97 ? 5.055 -1.285 -17.915 1.00 79.56 97 GLU A CA 1
ATOM 750 C C . GLU A 1 97 ? 4.126 -2.383 -18.459 1.00 79.56 97 GLU A C 1
ATOM 752 O O . GLU A 1 97 ? 3.092 -2.683 -17.877 1.00 79.56 97 GLU A O 1
ATOM 757 N N . ASN A 1 98 ? 4.466 -2.982 -19.607 1.00 81.69 98 ASN A N 1
ATOM 758 C CA . ASN A 1 98 ? 3.593 -3.979 -20.251 1.00 81.69 98 ASN A CA 1
ATOM 759 C C . ASN A 1 98 ? 3.433 -5.246 -19.400 1.00 81.69 98 ASN A C 1
ATOM 761 O O . ASN A 1 98 ? 2.437 -5.958 -19.503 1.00 81.69 98 ASN A O 1
ATOM 765 N N . GLU A 1 99 ? 4.455 -5.548 -18.607 1.00 84.62 99 GLU A N 1
ATOM 766 C CA . GLU A 1 99 ? 4.526 -6.684 -17.704 1.00 84.62 99 GLU A CA 1
ATOM 767 C C . GLU A 1 99 ? 3.669 -6.495 -16.443 1.00 84.62 99 GLU A C 1
ATOM 769 O O . GLU A 1 99 ? 3.402 -7.489 -15.763 1.00 84.62 99 GLU A O 1
ATOM 774 N N . ASP A 1 100 ? 3.247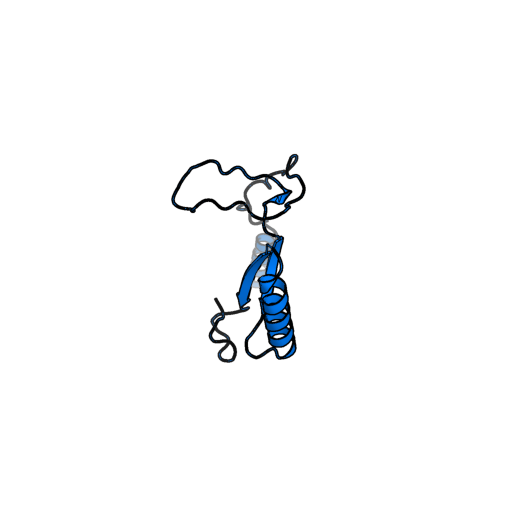 -5.259 -16.142 1.00 86.19 100 ASP A N 1
ATOM 775 C CA . ASP A 1 100 ? 2.359 -4.912 -15.030 1.00 86.19 100 ASP A CA 1
ATOM 776 C C . ASP A 1 100 ? 1.113 -4.143 -15.510 1.00 86.19 100 ASP A C 1
ATOM 778 O O . ASP A 1 100 ? 1.082 -2.910 -15.493 1.00 86.19 100 ASP A O 1
ATOM 782 N N . PRO A 1 101 ? 0.050 -4.855 -15.930 1.00 83.06 101 PRO A N 1
ATOM 783 C CA . PRO A 1 101 ? -1.153 -4.235 -16.481 1.00 83.06 101 PRO A CA 1
ATOM 784 C C . PRO A 1 101 ? -1.978 -3.459 -15.443 1.00 83.06 101 PRO A C 1
ATOM 786 O O . PRO A 1 101 ? -2.981 -2.850 -15.815 1.00 83.06 101 PRO A O 1
ATOM 789 N N . LEU A 1 102 ? -1.599 -3.513 -14.162 1.00 84.25 102 LEU A N 1
ATOM 790 C CA . LEU A 1 102 ? -2.273 -2.829 -13.059 1.00 84.25 102 LEU A CA 1
ATOM 791 C C . LEU A 1 102 ? -1.562 -1.534 -12.642 1.00 84.25 102 LEU A C 1
ATOM 793 O O . LEU A 1 102 ? -2.066 -0.824 -11.774 1.00 84.25 102 LEU A O 1
ATOM 797 N N . GLY A 1 103 ? -0.430 -1.203 -13.276 1.00 75.75 103 GLY A N 1
ATOM 798 C CA . GLY A 1 103 ? 0.256 0.076 -13.111 1.00 75.75 103 GLY A CA 1
ATOM 799 C C . GLY A 1 103 ? -0.666 1.281 -13.305 1.00 75.75 103 GLY A C 1
ATOM 800 O O . GLY A 1 103 ? -1.476 1.308 -14.232 1.00 75.75 103 GLY A O 1
ATOM 801 N N . SER A 1 104 ? -0.502 2.300 -12.456 1.00 63.69 104 SER A N 1
ATOM 802 C CA . SER A 1 104 ? -1.210 3.592 -12.533 1.00 63.69 104 SER A CA 1
ATOM 803 C C . SER A 1 104 ? -0.301 4.765 -12.890 1.00 63.69 104 SER A C 1
ATOM 805 O O . SER A 1 104 ? 0.933 4.635 -12.704 1.00 63.69 104 SER A O 1
#

Sequence (104 aa):
MRVRATCIILILLISI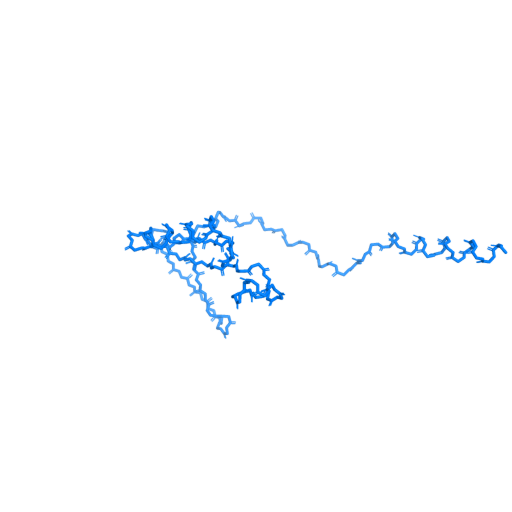VPSSNAGAPEDLEEVGFVFGGVHIEAWHSGNSTSNLSDLPAIVEDYTATWCTNCVKVEHALDDVEETNNMQQYHFHRFIGENEDPLGS

Secondary structure (DSSP, 8-state):
-HHHHHHHHHHHHHTTS----SPPP---TT-----S-----TT--------GGGSPEEEEEEE-TT-HHHHHHHHHHHHHHTTS-EEEEEEES-TT-TT-TT--

Foldseek 3Di:
DVVVVVVVVVVVVVVVPPPPPDDDDDPCVPDDDDQADDDDDPVDDDDDDDDSVLGAGEAEQEAFPPPPVSVVVVVVVVVVVVPGRHDYDYAYDACPDPRGVPHD

pLDDT: mean 81.78, std 12.07, range [52.97, 97.0]

Radius of gyration: 23.62 Å; chains: 1; bounding box: 52×50×50 Å